Protein AF-A0A448X391-F1 (afdb_monomer_lite)

Organism: NCBI:txid117903

InterPro domains:
  IPR039980 MAP kinase-activating death domain protein [PTHR13008] (1-68)
  IPR060049 MADD, penultimate PH-like domain [PF26658] (1-68)

Radius of gyration: 14.43 Å; chains: 1; bounding box: 42×26×34 Å

Secondary structure (DSSP, 8-state):
-B-TTS-B-----GGGEEEEEEETTTTEEEEEEEETTEEEEEEEE-S-HHHHHHHHHHHHHHHHHHHTTSS--

Foldseek 3Di:
DADPVRHCPDDDDLVFWDDWDADPVQQKIWTWGQDPNDTDIDIDRDPPVVVVVVVSVVVSVVVVVVVVVDDDD

pLDDT: mean 78.66, std 10.59, range [37.38, 88.0]

Structure (mmCIF, N/CA/C/O backbone):
data_AF-A0A448X391-F1
#
_entry.id   AF-A0A448X391-F1
#
loop_
_atom_site.group_PDB
_atom_site.id
_atom_site.type_symbol
_atom_site.label_atom_id
_atom_site.label_alt_id
_atom_site.label_comp_id
_atom_site.label_asym_id
_atom_site.label_entity_id
_atom_site.label_seq_id
_atom_site.pdbx_PDB_ins_code
_atom_site.Cartn_x
_atom_site.Cartn_y
_atom_site.Cartn_z
_atom_site.occupancy
_atom_site.B_iso_or_equiv
_atom_site.auth_seq_id
_atom_site.auth_comp_id
_atom_site.auth_asym_id
_atom_site.auth_atom_id
_atom_site.pdbx_PDB_model_num
ATOM 1 N N . MET A 1 1 ? -6.130 -6.244 -5.553 1.00 66.75 1 MET A N 1
ATOM 2 C CA . MET A 1 1 ? -5.120 -6.632 -6.557 1.00 66.75 1 MET A CA 1
ATOM 3 C C . MET A 1 1 ? -5.738 -7.659 -7.486 1.00 66.75 1 MET A C 1
ATOM 5 O O . MET A 1 1 ? -6.578 -8.419 -7.013 1.00 66.75 1 MET A O 1
ATOM 9 N N . ARG A 1 2 ? -5.394 -7.648 -8.777 1.00 78.12 2 ARG A N 1
ATOM 10 C CA . ARG A 1 2 ? -5.900 -8.621 -9.753 1.00 78.12 2 ARG A CA 1
ATOM 11 C C . ARG A 1 2 ? -4.751 -9.427 -10.359 1.00 78.12 2 ARG A C 1
ATOM 13 O O . ARG A 1 2 ? -3.654 -8.883 -10.463 1.00 78.12 2 ARG A O 1
ATOM 20 N N . ASN A 1 3 ? -4.983 -10.690 -10.711 1.00 78.62 3 ASN A N 1
ATOM 21 C CA . ASN A 1 3 ? -4.024 -11.473 -11.498 1.00 78.62 3 ASN A CA 1
ATOM 22 C C . ASN A 1 3 ? -4.035 -11.018 -12.972 1.00 78.62 3 ASN A C 1
ATOM 24 O O . ASN A 1 3 ? -4.825 -10.162 -13.375 1.00 78.62 3 ASN A O 1
A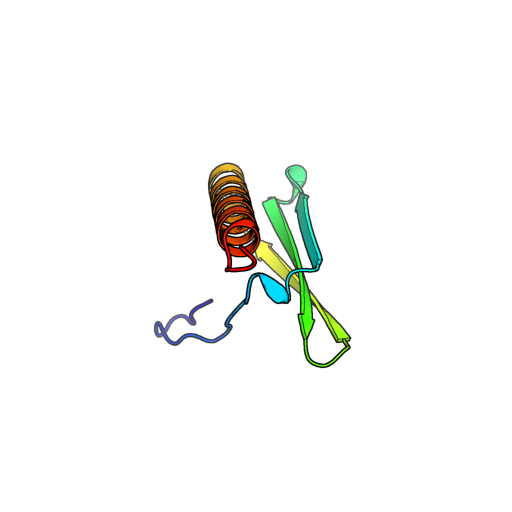TOM 28 N N . THR A 1 4 ? -3.163 -11.612 -13.786 1.00 80.81 4 THR A N 1
ATOM 29 C CA . THR A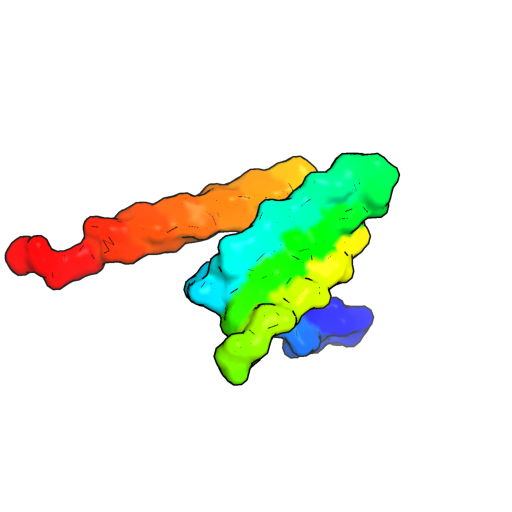 1 4 ? -3.092 -11.395 -15.243 1.00 80.81 4 THR A CA 1
ATOM 30 C C . THR A 1 4 ? -4.371 -11.791 -15.981 1.00 80.81 4 THR A C 1
ATOM 32 O O . THR A 1 4 ? -4.616 -11.290 -17.073 1.00 80.81 4 THR A O 1
ATOM 35 N N . SER A 1 5 ? -5.201 -12.636 -15.369 1.00 84.25 5 SER A N 1
ATOM 36 C CA . SER A 1 5 ? -6.520 -13.041 -15.864 1.00 84.25 5 SER A CA 1
ATOM 37 C C . SER A 1 5 ? -7.643 -12.073 -15.458 1.00 84.25 5 SER A C 1
ATOM 39 O O . SER A 1 5 ? -8.771 -12.209 -15.919 1.00 84.25 5 SER A O 1
ATOM 41 N N . GLY A 1 6 ? -7.349 -11.068 -14.623 1.00 79.38 6 GLY A N 1
ATOM 42 C CA . GLY A 1 6 ? -8.310 -10.081 -14.129 1.00 79.38 6 GLY A CA 1
ATOM 43 C C . GLY A 1 6 ? -9.058 -10.470 -12.846 1.00 79.38 6 GLY A C 1
ATOM 44 O O . GLY A 1 6 ? -9.815 -9.646 -12.326 1.00 79.38 6 GLY A O 1
ATOM 45 N N . ASP A 1 7 ? -8.818 -11.655 -12.284 1.00 81.62 7 ASP A N 1
ATOM 46 C CA . ASP A 1 7 ? -9.431 -12.111 -11.033 1.00 81.62 7 ASP A CA 1
ATOM 47 C C . ASP A 1 7 ? -8.876 -11.351 -9.835 1.00 81.62 7 ASP A C 1
ATOM 49 O O . ASP A 1 7 ? -7.672 -11.109 -9.741 1.00 81.62 7 ASP A O 1
ATOM 53 N N . ILE A 1 8 ? -9.736 -11.004 -8.875 1.00 81.06 8 ILE A N 1
ATOM 54 C CA . ILE A 1 8 ? -9.327 -10.312 -7.648 1.00 81.06 8 ILE A CA 1
ATOM 55 C C . ILE A 1 8 ? -8.615 -11.303 -6.721 1.00 81.06 8 ILE A C 1
ATOM 57 O O . ILE A 1 8 ? -9.253 -12.046 -5.985 1.00 81.06 8 ILE A O 1
ATOM 61 N N . ILE A 1 9 ? -7.285 -11.269 -6.730 1.00 78.38 9 ILE A N 1
ATOM 62 C CA . ILE A 1 9 ? -6.435 -12.124 -5.888 1.00 78.38 9 ILE A CA 1
ATOM 63 C C . ILE A 1 9 ? -6.282 -11.610 -4.460 1.00 78.38 9 ILE A C 1
ATOM 65 O O . ILE A 1 9 ? -6.011 -12.383 -3.550 1.00 78.38 9 ILE A O 1
ATOM 69 N N . ASP A 1 10 ? -6.435 -10.302 -4.252 1.00 73.88 10 ASP A N 1
ATOM 70 C CA . ASP A 1 10 ? -6.247 -9.716 -2.931 1.00 73.88 10 ASP A CA 1
ATOM 71 C C . ASP A 1 10 ? -7.180 -8.528 -2.709 1.00 73.88 10 ASP A C 1
ATOM 73 O O . ASP A 1 10 ? -7.278 -7.626 -3.553 1.00 73.88 10 ASP A O 1
ATOM 77 N N . ARG A 1 11 ? -7.862 -8.529 -1.563 1.00 77.69 11 ARG A N 1
ATOM 78 C CA . ARG A 1 11 ? -8.731 -7.442 -1.120 1.00 77.69 11 ARG A CA 1
ATOM 79 C C . ARG A 1 11 ? -8.138 -6.802 0.131 1.00 77.69 11 ARG A C 1
ATOM 81 O O . ARG A 1 11 ? -8.012 -7.445 1.169 1.00 77.69 11 ARG A O 1
ATOM 88 N N . LEU A 1 12 ? -7.815 -5.519 0.014 1.00 73.75 12 LEU A N 1
ATOM 89 C CA . LEU A 1 12 ? -7.355 -4.668 1.106 1.00 73.75 12 LEU A CA 1
ATOM 90 C C . LEU A 1 12 ? -8.529 -3.832 1.610 1.00 73.75 12 LEU A C 1
ATOM 92 O O . LEU A 1 12 ? -9.146 -3.100 0.837 1.00 73.75 12 LEU A O 1
ATOM 96 N N . TRP A 1 13 ? -8.826 -3.952 2.900 1.00 76.75 13 TRP A N 1
ATOM 97 C CA . TRP A 1 13 ? -9.803 -3.117 3.587 1.00 76.75 13 TRP A CA 1
ATOM 98 C C . TRP A 1 13 ? -9.077 -2.001 4.332 1.00 76.75 13 TRP A C 1
ATOM 100 O O . TRP A 1 13 ? -8.078 -2.266 4.998 1.00 76.75 13 TRP A O 1
ATOM 110 N N . TYR A 1 14 ? -9.586 -0.771 4.244 1.00 74.88 14 TYR A N 1
ATOM 111 C CA . TYR A 1 14 ? -8.980 0.384 4.917 1.00 74.88 14 TYR A CA 1
ATOM 112 C C . TYR A 1 14 ? -8.895 0.204 6.438 1.00 74.88 14 TYR A C 1
ATOM 114 O O . TYR A 1 14 ? -7.893 0.570 7.033 1.00 74.88 14 TYR A O 1
ATOM 122 N N . ASP A 1 15 ? -9.886 -0.454 7.040 1.00 75.44 15 ASP A N 1
ATOM 123 C CA . ASP A 1 15 ? -9.951 -0.745 8.481 1.00 75.44 15 ASP A CA 1
ATOM 124 C C . ASP A 1 15 ? -8.798 -1.636 8.982 1.00 75.44 15 ASP A C 1
ATOM 126 O O . ASP A 1 15 ? -8.395 -1.600 10.139 1.00 75.44 15 ASP A O 1
ATOM 130 N N . GLN A 1 16 ? -8.233 -2.440 8.079 1.00 79.69 16 GLN A N 1
ATOM 131 C CA . GLN A 1 16 ? -7.126 -3.343 8.375 1.00 79.69 16 GLN A CA 1
ATOM 132 C C . GLN A 1 16 ? -5.765 -2.716 8.069 1.00 79.69 16 GLN A C 1
ATOM 134 O O . GLN A 1 16 ? -4.746 -3.327 8.380 1.00 79.69 16 GLN A O 1
ATOM 139 N N . LEU A 1 17 ? -5.711 -1.543 7.435 1.00 82.88 17 LEU A N 1
ATOM 140 C CA . LEU A 1 17 ? -4.459 -0.896 7.062 1.00 82.88 17 LEU A CA 1
ATOM 141 C C . LEU A 1 17 ? -3.833 -0.236 8.299 1.00 82.88 17 LEU A C 1
ATOM 143 O O . LEU A 1 17 ? -4.426 0.647 8.906 1.00 82.88 17 LEU A O 1
ATOM 147 N N . ILE A 1 18 ? -2.625 -0.662 8.667 1.00 83.88 18 ILE A N 1
ATOM 148 C CA . ILE A 1 18 ? -1.905 -0.147 9.840 1.00 83.88 18 ILE A CA 1
ATOM 149 C C . ILE A 1 18 ? -1.044 1.044 9.433 1.00 83.88 18 ILE A C 1
ATOM 151 O O . ILE A 1 18 ? -1.090 2.102 10.053 1.00 83.88 18 ILE A O 1
ATOM 155 N N . ASN A 1 19 ? -0.211 0.852 8.411 1.00 83.19 19 ASN A N 1
ATOM 156 C CA . ASN A 1 19 ? 0.707 1.873 7.944 1.00 83.19 19 ASN A CA 1
ATOM 157 C C . ASN A 1 19 ? 0.954 1.727 6.444 1.00 83.19 19 ASN A C 1
ATOM 159 O O . ASN A 1 19 ? 0.900 0.640 5.866 1.00 83.19 19 ASN A O 1
ATOM 163 N N . MET A 1 20 ? 1.274 2.849 5.822 1.00 85.69 20 MET A N 1
ATOM 164 C CA . MET A 1 20 ? 1.625 2.926 4.421 1.00 85.69 20 MET A CA 1
ATOM 165 C C . MET A 1 20 ? 2.890 3.760 4.291 1.00 85.69 20 MET A C 1
ATOM 167 O O . MET A 1 20 ? 2.935 4.914 4.700 1.00 85.69 20 MET A O 1
ATOM 171 N N . THR A 1 21 ? 3.948 3.168 3.748 1.00 84.75 21 THR A N 1
ATOM 172 C CA . THR A 1 21 ? 5.242 3.836 3.591 1.00 84.75 21 THR A CA 1
ATOM 173 C C . THR A 1 21 ? 5.680 3.756 2.146 1.00 84.75 21 THR A C 1
ATOM 175 O O . THR A 1 21 ? 5.689 2.683 1.547 1.00 84.75 21 THR A O 1
ATOM 178 N N . TYR A 1 22 ? 6.084 4.891 1.591 1.00 81.94 22 TYR A N 1
ATOM 179 C CA . TYR A 1 22 ? 6.613 4.954 0.241 1.00 81.94 22 TYR A CA 1
ATOM 180 C C . TYR A 1 22 ? 8.125 5.203 0.243 1.00 81.94 22 TYR A C 1
ATOM 182 O O . TYR A 1 22 ? 8.629 6.066 0.963 1.00 81.94 22 TYR A O 1
ATOM 190 N N . ARG A 1 23 ? 8.854 4.448 -0.584 1.00 82.56 23 ARG A N 1
ATOM 191 C CA . ARG A 1 23 ? 10.301 4.583 -0.786 1.00 82.56 23 ARG A CA 1
ATOM 192 C C . ARG A 1 23 ? 10.577 5.137 -2.199 1.00 82.56 23 ARG A C 1
ATOM 194 O O . ARG A 1 23 ? 10.575 4.357 -3.152 1.00 82.56 23 ARG A O 1
ATOM 201 N N . PRO A 1 24 ? 10.882 6.443 -2.360 1.00 77.56 24 PRO A N 1
ATOM 202 C CA . PRO A 1 24 ? 11.115 7.061 -3.675 1.00 77.56 24 PRO A CA 1
ATOM 203 C C . PRO A 1 24 ? 12.274 6.456 -4.460 1.00 77.56 24 PRO A C 1
ATOM 205 O O . PRO A 1 24 ? 12.171 6.273 -5.670 1.00 77.56 24 PRO A O 1
ATOM 208 N N . HIS A 1 25 ? 13.346 6.089 -3.761 1.00 81.50 25 HIS A N 1
ATOM 209 C CA . HIS A 1 25 ? 14.560 5.536 -4.357 1.00 81.50 25 HIS A CA 1
ATOM 210 C C . HIS A 1 25 ? 14.327 4.180 -5.033 1.00 81.50 25 HIS A C 1
ATOM 212 O O . HIS A 1 25 ? 14.903 3.904 -6.079 1.00 81.50 25 HIS A O 1
ATOM 218 N N . THR A 1 26 ? 13.459 3.343 -4.460 1.00 83.62 26 THR A N 1
ATOM 219 C CA . THR A 1 26 ? 13.181 1.990 -4.965 1.00 83.62 26 THR A CA 1
ATOM 220 C C . THR A 1 26 ? 11.847 1.888 -5.699 1.00 83.62 26 THR A C 1
ATOM 222 O O . THR A 1 26 ? 11.553 0.843 -6.275 1.00 83.62 26 THR A O 1
ATOM 225 N N . ARG A 1 27 ? 11.041 2.964 -5.705 1.00 83.50 27 ARG A N 1
ATOM 226 C CA . ARG A 1 27 ? 9.677 3.003 -6.263 1.00 83.50 27 ARG A CA 1
ATOM 227 C C . ARG A 1 27 ? 8.770 1.913 -5.684 1.00 83.50 27 ARG A C 1
ATOM 229 O O . ARG A 1 27 ? 7.883 1.391 -6.361 1.00 83.50 27 ARG A O 1
ATOM 236 N N . VAL A 1 28 ? 9.017 1.575 -4.418 1.00 87.00 28 VAL A N 1
ATOM 237 C CA . VAL A 1 28 ? 8.245 0.584 -3.672 1.00 87.00 28 VAL A CA 1
ATOM 238 C C . VAL A 1 28 ? 7.286 1.302 -2.740 1.00 87.00 28 VAL A C 1
ATOM 240 O O . VAL A 1 28 ? 7.689 2.125 -1.914 1.00 87.00 28 VAL A O 1
ATOM 243 N N . LEU A 1 29 ? 6.012 0.956 -2.861 1.00 85.88 29 LEU A N 1
ATOM 244 C CA . LEU A 1 29 ? 4.988 1.257 -1.883 1.00 85.88 29 LEU A CA 1
ATOM 245 C C . LEU A 1 29 ? 4.808 0.045 -0.967 1.00 85.88 29 LEU A C 1
ATOM 247 O O . LEU A 1 29 ? 4.452 -1.040 -1.422 1.00 85.88 29 LEU A O 1
ATOM 251 N N . CYS A 1 30 ? 5.044 0.237 0.324 1.00 88.00 30 CYS A N 1
ATOM 252 C CA . CYS A 1 30 ? 4.836 -0.768 1.354 1.00 88.00 30 CYS A CA 1
ATOM 253 C C . CYS A 1 30 ? 3.513 -0.498 2.073 1.00 88.00 30 CYS A C 1
ATOM 255 O O . CYS A 1 30 ? 3.315 0.594 2.607 1.00 88.00 30 CYS A O 1
ATOM 257 N N . LEU A 1 31 ? 2.638 -1.499 2.122 1.00 87.25 31 LEU A N 1
ATOM 258 C CA . LEU A 1 31 ? 1.388 -1.485 2.877 1.00 87.25 31 LEU A CA 1
ATOM 259 C C . LEU A 1 31 ? 1.482 -2.526 3.985 1.00 87.25 31 LEU A C 1
ATOM 261 O O . LEU A 1 31 ? 1.613 -3.714 3.691 1.00 87.25 31 LEU A O 1
ATOM 265 N N . SER A 1 32 ? 1.410 -2.103 5.244 1.00 87.31 32 SER A N 1
ATOM 266 C CA . SER A 1 32 ? 1.230 -3.028 6.357 1.00 87.31 32 SER A CA 1
ATOM 267 C C . SER A 1 32 ? -0.242 -3.095 6.733 1.00 87.31 32 SER A C 1
ATOM 269 O O . SER A 1 32 ? -0.905 -2.074 6.925 1.00 87.31 32 SER A O 1
ATOM 271 N N . ARG A 1 33 ? -0.763 -4.314 6.838 1.00 87.69 33 ARG A N 1
ATOM 272 C CA . ARG A 1 33 ? -2.143 -4.574 7.245 1.00 87.69 33 ARG A CA 1
ATOM 273 C C . ARG A 1 33 ? -2.200 -5.571 8.386 1.00 87.69 33 ARG A C 1
ATOM 275 O O . ARG A 1 33 ? -1.350 -6.450 8.470 1.00 87.69 33 ARG A O 1
ATOM 282 N N . ARG A 1 34 ? -3.232 -5.484 9.219 1.00 85.44 34 ARG A N 1
ATOM 283 C CA . ARG A 1 34 ? -3.553 -6.501 10.216 1.00 85.44 34 ARG A CA 1
ATOM 284 C C . ARG A 1 34 ? -4.595 -7.453 9.645 1.00 85.44 34 ARG A C 1
ATOM 286 O O . ARG A 1 34 ? -5.739 -7.066 9.430 1.00 85.44 34 ARG A O 1
ATOM 293 N N . LYS A 1 35 ? -4.216 -8.706 9.422 1.00 82.06 35 LYS A N 1
ATOM 294 C CA . LYS A 1 35 ? -5.108 -9.764 8.944 1.00 82.06 35 LYS A CA 1
ATOM 295 C C . LYS A 1 35 ? -5.057 -10.928 9.926 1.00 82.06 35 LYS A C 1
ATOM 297 O O . LYS A 1 35 ? -3.984 -11.439 10.224 1.00 82.06 35 LYS A O 1
ATOM 302 N N . ASN A 1 36 ? -6.213 -11.323 10.459 1.00 80.62 36 ASN A N 1
ATOM 303 C CA . ASN A 1 36 ? -6.345 -12.432 11.416 1.00 80.62 36 ASN A CA 1
ATOM 304 C C . ASN A 1 36 ? -5.401 -12.320 12.632 1.00 80.62 36 ASN A C 1
ATOM 306 O O . ASN A 1 36 ? -4.827 -13.305 13.075 1.00 80.62 36 ASN A O 1
ATOM 310 N N . GLY A 1 37 ? -5.192 -11.103 13.144 1.00 80.44 37 GLY A N 1
ATOM 311 C CA . GLY A 1 37 ? -4.297 -10.850 14.278 1.00 80.44 37 GLY A CA 1
ATOM 312 C C . GLY A 1 37 ? -2.814 -10.703 13.918 1.00 80.44 37 GLY A C 1
ATOM 313 O O . GLY A 1 37 ? -2.077 -10.138 14.724 1.00 80.44 37 GLY A O 1
ATOM 314 N N . HIS A 1 38 ? -2.400 -11.088 12.708 1.00 82.31 38 HIS A N 1
ATOM 315 C CA . HIS A 1 38 ? -1.028 -10.962 12.217 1.00 82.31 38 HIS A CA 1
ATOM 316 C C . HIS A 1 38 ? -0.836 -9.696 11.374 1.00 82.31 38 HIS A C 1
ATOM 318 O O . HIS A 1 38 ? -1.729 -9.289 10.630 1.00 82.31 38 HIS A O 1
ATOM 324 N N . SER A 1 39 ? 0.343 -9.080 11.475 1.00 86.06 39 SER A N 1
ATOM 325 C CA . SER A 1 39 ? 0.752 -8.002 10.570 1.00 86.06 39 SER A CA 1
ATOM 326 C C . SER A 1 39 ? 1.348 -8.594 9.299 1.00 86.06 39 SER A C 1
ATOM 328 O O . SER A 1 39 ? 2.354 -9.295 9.349 1.00 86.06 39 SER A O 1
ATOM 330 N N . GLU A 1 40 ? 0.744 -8.285 8.161 1.00 87.56 40 GLU A N 1
ATOM 331 C CA . GLU A 1 40 ? 1.211 -8.675 6.837 1.00 87.56 40 GLU A CA 1
ATOM 332 C C . GLU A 1 40 ? 1.731 -7.438 6.101 1.00 87.56 40 GLU A C 1
ATOM 334 O O . GLU A 1 40 ? 1.092 -6.383 6.117 1.00 87.56 40 GLU A O 1
ATOM 339 N N . LEU A 1 41 ? 2.893 -7.562 5.458 1.00 86.19 41 LEU A N 1
ATOM 340 C CA . LEU A 1 41 ? 3.499 -6.499 4.665 1.00 86.19 41 LEU A CA 1
ATOM 341 C C .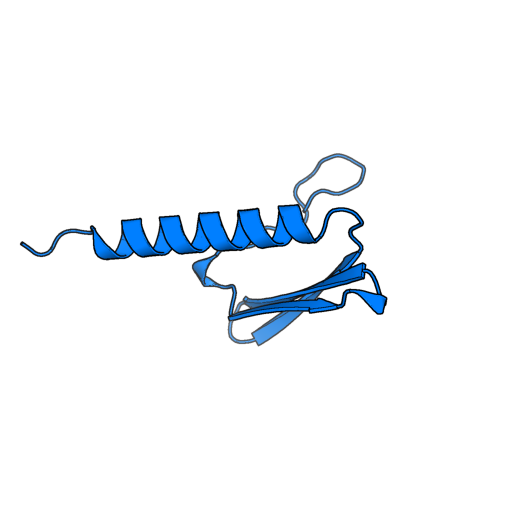 LEU A 1 41 ? 3.380 -6.841 3.180 1.00 86.19 41 LEU A C 1
ATOM 343 O O . LEU A 1 41 ? 3.977 -7.802 2.706 1.00 86.19 41 LEU A O 1
ATOM 347 N N . SER A 1 42 ? 2.638 -6.028 2.439 1.00 85.25 42 SER A N 1
ATOM 348 C CA . SER A 1 42 ? 2.550 -6.107 0.983 1.00 85.25 42 SER A CA 1
ATOM 349 C C . SER A 1 42 ? 3.420 -5.022 0.349 1.00 85.25 42 SER A C 1
ATOM 351 O O . SER A 1 42 ? 3.283 -3.843 0.675 1.00 85.25 42 SER A O 1
ATOM 353 N N . MET A 1 43 ? 4.310 -5.410 -0.563 1.00 85.81 43 MET A N 1
ATOM 354 C CA . MET A 1 43 ? 5.188 -4.491 -1.291 1.00 85.81 43 MET A CA 1
ATOM 355 C C . MET A 1 43 ? 4.757 -4.403 -2.751 1.00 85.81 43 MET A C 1
ATOM 357 O O . MET A 1 43 ? 4.608 -5.418 -3.427 1.00 85.81 43 MET A O 1
ATOM 361 N N . PHE A 1 44 ? 4.583 -3.181 -3.238 1.00 83.69 44 PHE A N 1
ATOM 362 C CA . PHE A 1 44 ? 4.112 -2.890 -4.584 1.00 83.69 44 PHE A CA 1
ATOM 363 C C . PHE A 1 44 ? 5.123 -2.026 -5.318 1.00 83.69 44 PHE A C 1
ATOM 365 O O . PHE A 1 44 ? 5.490 -0.956 -4.837 1.00 83.69 44 PHE A O 1
ATOM 372 N N . TYR A 1 45 ? 5.520 -2.446 -6.513 1.00 84.19 45 TYR A N 1
ATOM 373 C CA . TYR A 1 45 ? 6.297 -1.602 -7.413 1.00 84.19 45 TYR A CA 1
ATOM 374 C C . TYR A 1 45 ? 5.346 -0.750 -8.247 1.00 84.19 45 TYR A C 1
ATOM 376 O O . TYR A 1 45 ? 4.489 -1.279 -8.953 1.00 84.19 45 TYR A O 1
ATOM 384 N N . THR A 1 46 ? 5.486 0.571 -8.172 1.00 81.25 46 THR A N 1
ATOM 385 C CA . THR A 1 46 ? 4.651 1.493 -8.951 1.00 81.25 46 THR A CA 1
ATOM 386 C C . THR A 1 46 ? 5.446 2.703 -9.420 1.00 81.25 46 THR A C 1
ATOM 388 O O . THR A 1 46 ? 6.276 3.245 -8.694 1.00 81.25 46 THR A O 1
ATOM 391 N N . LYS A 1 47 ? 5.192 3.139 -10.658 1.00 80.75 47 LYS A N 1
ATOM 392 C CA . LYS A 1 47 ? 5.768 4.373 -11.214 1.00 80.75 47 LYS A CA 1
ATOM 393 C C . LYS A 1 47 ? 4.956 5.611 -10.814 1.00 80.75 47 LYS A C 1
ATOM 395 O O . LYS A 1 47 ? 5.527 6.688 -10.689 1.00 80.75 47 LYS A O 1
ATOM 400 N N . GLU A 1 48 ? 3.663 5.44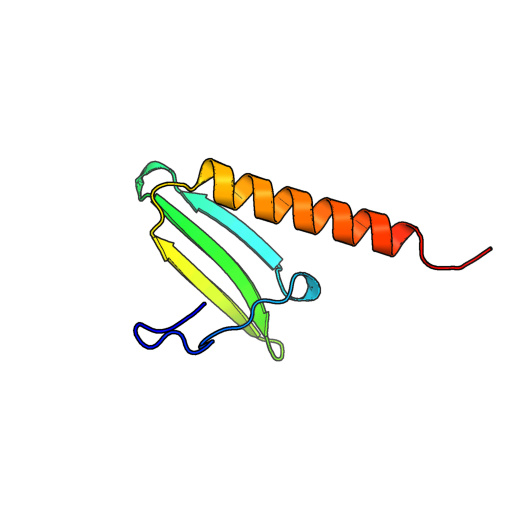6 -10.537 1.00 80.62 48 GLU A N 1
ATOM 401 C CA . GLU A 1 48 ? 2.703 6.515 -10.217 1.00 80.62 48 GLU A CA 1
ATOM 402 C C . GLU A 1 48 ? 2.419 6.581 -8.710 1.00 80.62 48 GLU A C 1
ATOM 404 O O . GLU A 1 48 ? 1.282 6.565 -8.237 1.00 80.62 48 GLU A O 1
ATOM 409 N N . TYR A 1 49 ? 3.487 6.600 -7.920 1.00 78.50 49 TYR A N 1
ATOM 410 C CA . TYR A 1 49 ? 3.393 6.492 -6.469 1.00 78.50 49 TYR A CA 1
ATOM 411 C C . TYR A 1 49 ? 2.702 7.684 -5.798 1.00 78.50 49 TYR A C 1
ATOM 413 O O . TYR A 1 49 ? 2.000 7.483 -4.813 1.00 78.50 49 TYR A O 1
ATOM 421 N N . GLN A 1 50 ? 2.907 8.909 -6.299 1.00 80.50 50 GLN A N 1
ATOM 422 C CA . GLN A 1 50 ? 2.350 10.122 -5.687 1.00 80.50 50 GLN A CA 1
ATOM 423 C C . GLN A 1 50 ? 0.834 10.104 -5.784 1.00 80.50 50 GLN A C 1
ATOM 425 O O . GLN A 1 50 ? 0.144 10.343 -4.796 1.00 80.50 50 GLN A O 1
ATOM 430 N N . GLU A 1 51 ? 0.329 9.755 -6.966 1.00 84.69 51 GLU A N 1
ATOM 431 C CA . GLU A 1 51 ? -1.100 9.692 -7.207 1.00 84.69 51 GLU A CA 1
ATOM 432 C C . GLU A 1 51 ? -1.733 8.543 -6.428 1.00 84.69 51 GLU A C 1
ATOM 434 O O . GLU A 1 51 ? -2.737 8.742 -5.748 1.00 84.69 51 GLU A O 1
ATOM 439 N N . LEU A 1 52 ? -1.113 7.360 -6.432 1.00 83.06 52 LEU A N 1
ATOM 440 C CA . LEU A 1 52 ? -1.611 6.230 -5.653 1.00 83.06 52 LEU A CA 1
ATOM 441 C C . LEU A 1 52 ? -1.634 6.542 -4.150 1.00 83.06 52 LEU A C 1
ATOM 443 O O . LEU A 1 52 ? -2.622 6.244 -3.479 1.00 83.06 52 LEU A O 1
ATOM 447 N N . TYR A 1 53 ? -0.573 7.171 -3.633 1.00 82.81 53 TYR A N 1
ATOM 448 C CA . TYR A 1 53 ? -0.495 7.555 -2.229 1.00 82.81 53 TYR A CA 1
ATOM 449 C C . TYR A 1 53 ? -1.590 8.548 -1.858 1.00 82.81 53 TYR A C 1
ATOM 451 O O . TYR A 1 53 ? -2.362 8.297 -0.932 1.00 82.81 53 TYR A O 1
ATOM 459 N N . ARG A 1 54 ? -1.711 9.621 -2.643 1.00 85.38 54 ARG A N 1
ATOM 460 C CA . ARG A 1 54 ? -2.718 10.664 -2.456 1.00 85.38 54 ARG A CA 1
ATOM 461 C C . ARG A 1 54 ? -4.133 10.098 -2.488 1.00 85.38 54 ARG A C 1
ATOM 463 O O . ARG A 1 54 ? -4.931 10.423 -1.619 1.00 85.38 54 ARG A O 1
ATOM 470 N N . ARG A 1 55 ? -4.442 9.220 -3.447 1.00 86.38 55 ARG A N 1
ATOM 471 C CA . ARG A 1 55 ? -5.780 8.619 -3.570 1.00 86.38 55 ARG A CA 1
ATOM 472 C C . ARG A 1 55 ? -6.117 7.706 -2.396 1.00 86.38 55 ARG A C 1
ATOM 474 O O . ARG A 1 55 ? -7.256 7.716 -1.936 1.00 86.38 55 ARG A O 1
ATOM 481 N N . ILE A 1 56 ? -5.153 6.931 -1.897 1.00 83.19 56 ILE A N 1
ATOM 482 C CA . ILE A 1 56 ? -5.357 6.095 -0.705 1.00 83.19 56 ILE A CA 1
ATOM 483 C C . ILE A 1 56 ? -5.567 6.974 0.531 1.00 83.19 56 ILE A C 1
ATOM 485 O O . ILE A 1 56 ? -6.507 6.736 1.286 1.00 83.19 56 ILE A O 1
ATOM 489 N N . GLU A 1 57 ? -4.744 8.008 0.713 1.00 84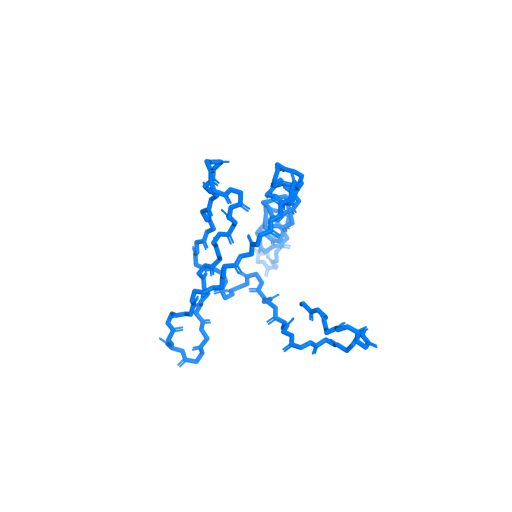.19 57 GLU A N 1
ATOM 490 C CA . GLU A 1 57 ? -4.878 8.953 1.822 1.00 84.19 57 GLU A CA 1
ATOM 491 C C . GLU A 1 57 ? -6.223 9.691 1.787 1.00 84.19 57 GLU A C 1
ATOM 493 O O . GLU A 1 57 ? -6.909 9.773 2.803 1.00 84.19 57 GLU A O 1
ATOM 498 N N . GLU A 1 58 ? -6.638 10.190 0.624 1.00 87.31 58 GLU A N 1
ATOM 499 C CA . GLU A 1 58 ? -7.915 10.879 0.458 1.00 87.31 58 GLU A CA 1
ATOM 500 C C . GLU A 1 58 ? -9.093 9.941 0.744 1.00 87.31 58 GLU A C 1
ATOM 502 O O . GLU A 1 58 ? -9.991 10.297 1.507 1.00 87.31 58 GLU A O 1
ATOM 507 N N . ALA A 1 59 ? -9.067 8.718 0.210 1.00 83.69 59 ALA A N 1
ATOM 508 C CA . ALA A 1 59 ? -10.094 7.718 0.481 1.00 83.69 59 ALA A CA 1
ATOM 509 C C . ALA A 1 59 ? -10.185 7.381 1.979 1.00 83.69 59 ALA A C 1
ATOM 511 O O . ALA A 1 59 ? -11.291 7.298 2.517 1.00 83.69 59 ALA A O 1
ATOM 512 N N . MET A 1 60 ? -9.040 7.254 2.662 1.00 81.75 60 MET A N 1
ATOM 513 C CA . MET A 1 60 ? -8.969 7.044 4.112 1.00 81.75 60 MET A CA 1
ATOM 514 C C . MET A 1 60 ? -9.533 8.239 4.884 1.00 81.75 60 MET A C 1
ATOM 516 O O . MET A 1 60 ? -10.376 8.056 5.759 1.00 81.75 60 MET A O 1
ATOM 520 N N . ARG A 1 61 ? -9.136 9.470 4.537 1.00 83.56 61 ARG A N 1
ATOM 521 C CA . ARG A 1 61 ? -9.649 10.698 5.167 1.00 83.56 61 ARG A CA 1
ATOM 522 C C . ARG A 1 61 ? -11.157 10.841 4.978 1.00 83.56 61 ARG A C 1
ATOM 524 O O . ARG A 1 61 ? -11.859 11.188 5.924 1.00 83.56 61 ARG A O 1
ATOM 531 N N . GLN A 1 62 ? -11.671 10.544 3.786 1.00 84.25 62 GLN A N 1
ATOM 532 C CA . GLN A 1 62 ? -13.108 10.560 3.528 1.00 84.25 62 GLN A CA 1
ATOM 533 C C . GLN A 1 62 ? -13.847 9.434 4.269 1.00 84.25 62 GLN A C 1
ATOM 535 O O . GLN A 1 62 ? -14.975 9.624 4.711 1.00 84.25 62 GLN A O 1
ATOM 540 N N . ALA A 1 63 ? -13.251 8.246 4.404 1.00 78.75 63 ALA A N 1
ATOM 541 C CA . ALA A 1 63 ? -13.827 7.171 5.210 1.00 78.75 63 ALA A CA 1
ATOM 542 C C . ALA A 1 63 ? -13.879 7.561 6.697 1.00 78.75 63 ALA A C 1
ATOM 544 O O . ALA A 1 63 ? -14.921 7.408 7.327 1.00 78.75 63 ALA A O 1
ATOM 545 N N . ALA A 1 64 ? -12.806 8.155 7.225 1.00 74.94 64 ALA A N 1
ATOM 546 C CA . ALA A 1 64 ? -12.745 8.663 8.591 1.00 74.94 64 ALA A CA 1
ATOM 547 C C . ALA A 1 64 ? -13.751 9.801 8.843 1.00 74.94 64 ALA A C 1
ATOM 549 O O . ALA A 1 64 ? -14.397 9.825 9.888 1.00 74.94 64 ALA A O 1
ATOM 550 N N . SER A 1 65 ? -13.940 10.718 7.885 1.00 76.12 65 SER A N 1
ATOM 551 C CA . SER A 1 65 ? -14.938 11.792 8.005 1.00 76.12 65 SER A CA 1
ATOM 552 C C . SER A 1 65 ? -16.379 11.281 7.913 1.00 76.12 65 SER A C 1
ATOM 554 O O . SER A 1 65 ? -17.264 11.851 8.546 1.00 76.12 65 SER A O 1
ATOM 556 N N . ARG A 1 66 ? -16.621 10.189 7.174 1.00 69.12 66 ARG A N 1
ATOM 557 C CA . ARG A 1 66 ? -17.904 9.468 7.167 1.00 69.12 66 ARG A CA 1
ATOM 558 C C . ARG A 1 66 ? -18.152 8.731 8.488 1.00 69.12 66 ARG A C 1
ATOM 560 O O . ARG A 1 66 ? -19.266 8.786 8.993 1.00 69.12 66 ARG A O 1
ATOM 567 N N . LEU A 1 67 ? -17.122 8.120 9.079 1.00 60.59 67 LEU A N 1
ATOM 568 C CA . LEU A 1 67 ? -17.182 7.486 10.405 1.00 60.59 67 LEU A CA 1
ATOM 569 C C . LEU A 1 67 ? -17.446 8.496 11.532 1.00 60.59 67 LEU A C 1
ATOM 571 O O . LEU A 1 67 ? -18.234 8.209 12.425 1.00 60.59 67 LEU A O 1
ATOM 575 N N . GLN A 1 68 ? -16.874 9.704 11.458 1.00 56.59 68 GLN A N 1
ATOM 576 C CA . GLN A 1 68 ? -17.193 10.799 12.390 1.00 56.59 68 GLN A CA 1
ATOM 577 C C . GLN A 1 68 ? -18.617 11.359 12.229 1.00 56.59 68 GLN A C 1
ATOM 579 O O . GLN A 1 68 ? -19.071 12.119 13.079 1.00 56.59 68 GLN A O 1
ATOM 584 N N . ARG A 1 69 ? -19.328 11.011 11.150 1.00 50.53 69 ARG A N 1
ATOM 585 C CA . ARG A 1 69 ? -20.702 11.457 10.860 1.00 50.53 69 ARG A CA 1
ATOM 586 C C . ARG A 1 69 ? -21.730 10.315 10.967 1.00 50.53 69 ARG A C 1
ATOM 588 O O . ARG A 1 69 ? -22.770 10.377 10.316 1.00 50.53 69 ARG A O 1
ATOM 595 N N . GLY A 1 70 ? -21.441 9.280 11.762 1.00 45.50 70 GLY A N 1
ATOM 596 C CA . GLY A 1 70 ? -22.400 8.243 12.183 1.00 45.50 70 GLY A CA 1
ATOM 597 C C . GLY A 1 70 ? -23.097 8.596 13.512 1.00 45.50 70 GLY A C 1
ATOM 598 O O . GLY A 1 70 ? -22.533 9.355 14.294 1.00 45.50 70 GLY A O 1
ATOM 599 N N . PRO A 1 71 ? -24.325 8.102 13.767 1.00 50.19 71 PRO A N 1
A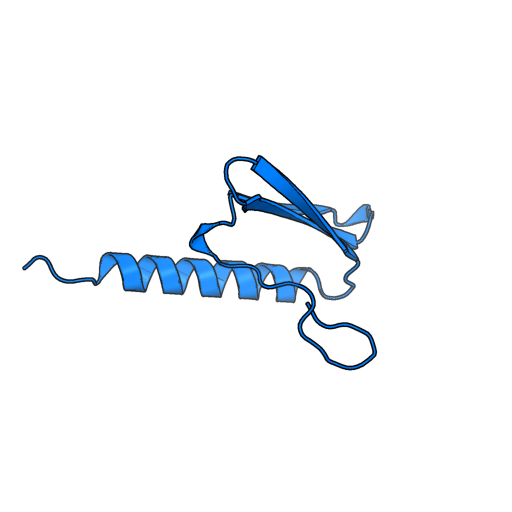TOM 600 C CA . PRO A 1 71 ? -25.365 8.831 14.490 1.00 50.19 71 PRO A CA 1
ATOM 601 C C . PRO A 1 71 ? -25.272 8.651 16.008 1.00 50.19 71 PRO A C 1
ATOM 603 O O . PRO A 1 71 ? -25.635 7.604 16.530 1.00 50.19 71 PRO A O 1
ATOM 606 N N . LEU A 1 72 ? -24.846 9.696 16.711 1.00 45.88 72 LEU A N 1
ATOM 607 C CA . LEU A 1 72 ? -25.184 9.930 18.116 1.00 45.88 72 LEU A CA 1
ATOM 608 C C . LEU A 1 72 ? -25.432 11.434 18.292 1.00 45.88 72 LEU A C 1
ATOM 610 O O . LEU A 1 72 ? -24.580 12.180 18.773 1.00 45.88 72 LEU A O 1
ATOM 614 N N . GLY A 1 73 ? -26.590 11.858 17.790 1.00 37.38 73 GLY A N 1
ATOM 615 C CA . GLY A 1 73 ? -27.408 12.922 18.366 1.00 37.38 73 GLY A CA 1
ATOM 616 C C . GLY A 1 73 ? -28.660 12.279 18.946 1.00 37.38 73 GLY A C 1
ATOM 617 O O . GLY A 1 73 ? -29.010 11.179 18.455 1.00 37.38 73 GLY A O 1
#

Sequence (73 aa):
MRNTSGDIIDRLWYDQLINMTYRPHTRVLCLSRRKNGHSELSMFYTKEYQELYRRIEEAMRQAASRLQRGPLG